Protein AF-A0A7Y9X1U3-F1 (afdb_monomer_lite)

pLDDT: mean 78.78, std 11.97, range [33.59, 93.62]

Organism: NCBI:txid1287877

Secondary structure (DSSP, 8-state):
------HHHHHHHHHHHHHHHHHHTT-HHHHHHHHHHHHHHHHTT------GGGSPPTTT---TTSPPPPBTTB--BTTB-GGGT--

Foldseek 3Di:
DDPPPDPLVVQLVVLVVQCVVCLQVVPPVSNVVSVVVCVVCVVVVHHSDDPLLAAQQPQARHGRNDFGDDDPPFDDDPRHTPSSRPD

Radius of gyration: 15.15 Å; chains: 1; bounding box: 37×27×40 Å

Sequence (87 aa):
MSESEPREERAKRAVRDVHRAATRHQDADLHEAAVEISRMAGELGHDPGSIEDWRRCPVCGAEPGALCIQVPGHDMVDGVHPERIRQ

Structure (mmCIF, N/CA/C/O backbone):
data_AF-A0A7Y9X1U3-F1
#
_entry.id   AF-A0A7Y9X1U3-F1
#
loop_
_atom_site.group_PDB
_atom_site.id
_atom_site.type_symbol
_atom_site.label_atom_id
_atom_site.label_alt_id
_atom_site.label_comp_id
_atom_site.label_asym_id
_atom_site.label_entity_id
_atom_site.label_seq_id
_atom_site.pdbx_PDB_ins_code
_atom_site.Cartn_x
_atom_site.Cartn_y
_atom_site.Cartn_z
_atom_site.occupancy
_atom_site.B_iso_or_equiv
_atom_site.auth_seq_id
_atom_site.auth_comp_id
_atom_site.auth_asym_id
_atom_site.auth_atom_id
_atom_site.pdbx_PDB_model_num
ATOM 1 N N . MET A 1 1 ? 30.087 17.080 -9.119 1.00 33.59 1 MET A N 1
ATOM 2 C CA . MET A 1 1 ? 29.163 17.172 -10.267 1.00 33.59 1 MET A CA 1
ATOM 3 C C . MET A 1 1 ? 28.490 15.820 -10.416 1.00 33.59 1 MET A C 1
ATOM 5 O O . MET A 1 1 ? 29.194 14.834 -10.548 1.00 33.59 1 MET A O 1
ATOM 9 N N . SER A 1 2 ? 27.165 15.836 -10.266 1.00 48.38 2 SER A N 1
ATOM 10 C CA . SER A 1 2 ? 26.140 14.784 -10.290 1.00 48.38 2 SER A CA 1
ATOM 11 C C . SER A 1 2 ? 26.522 13.351 -10.679 1.00 48.38 2 SER A C 1
ATOM 13 O O . SER A 1 2 ? 26.625 13.027 -11.859 1.00 48.38 2 SER A O 1
ATOM 15 N N . GLU A 1 3 ? 26.535 12.469 -9.679 1.00 46.69 3 GLU A N 1
ATOM 16 C CA . GLU A 1 3 ? 26.124 11.075 -9.848 1.00 46.69 3 GLU A CA 1
ATOM 17 C C . GLU A 1 3 ? 24.625 11.082 -10.159 1.00 46.69 3 GLU A C 1
ATOM 19 O O . GLU A 1 3 ? 23.776 11.271 -9.289 1.00 46.69 3 GLU A O 1
ATOM 24 N N . SER A 1 4 ? 24.282 10.991 -11.441 1.00 56.88 4 SER A N 1
ATOM 25 C CA . SER A 1 4 ? 22.908 10.734 -11.8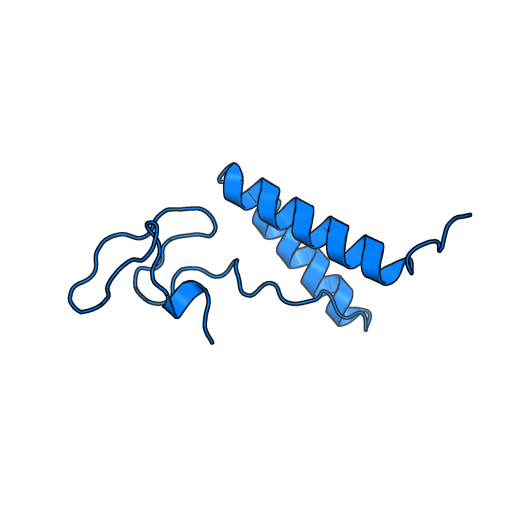50 1.00 56.88 4 SER A CA 1
ATOM 26 C C . SER A 1 4 ? 22.500 9.377 -11.290 1.00 56.88 4 SER A C 1
ATOM 28 O O . SER A 1 4 ? 23.036 8.355 -11.719 1.00 56.88 4 SER A O 1
ATOM 30 N N . GLU A 1 5 ? 21.577 9.373 -10.334 1.00 62.09 5 GLU A N 1
ATOM 31 C CA . GLU A 1 5 ? 21.017 8.141 -9.792 1.00 62.09 5 GLU A CA 1
ATOM 32 C C . GLU A 1 5 ? 20.526 7.224 -10.929 1.00 62.09 5 GLU A C 1
ATOM 34 O O . GLU A 1 5 ? 19.923 7.728 -11.892 1.00 62.09 5 GLU A O 1
ATOM 39 N N . PRO A 1 6 ? 20.767 5.900 -10.846 1.00 82.56 6 PRO A N 1
ATOM 40 C CA . PRO A 1 6 ? 20.252 4.951 -11.820 1.00 82.56 6 PRO A CA 1
ATOM 41 C C . PRO A 1 6 ? 18.752 5.165 -12.026 1.00 82.56 6 PRO A C 1
ATOM 43 O O . PRO A 1 6 ? 17.992 5.304 -11.068 1.00 82.56 6 PRO A O 1
ATOM 46 N N . ARG A 1 7 ? 18.311 5.205 -13.289 1.00 82.69 7 ARG A N 1
ATOM 47 C CA . ARG A 1 7 ? 16.901 5.469 -13.640 1.00 82.69 7 ARG A CA 1
ATOM 48 C C . ARG A 1 7 ? 15.936 4.527 -12.919 1.00 82.69 7 ARG A C 1
ATOM 50 O O . ARG A 1 7 ? 14.832 4.940 -12.582 1.00 82.69 7 ARG A O 1
ATOM 57 N N . GLU A 1 8 ? 16.380 3.300 -12.670 1.00 82.69 8 GLU A N 1
ATOM 58 C CA . GLU A 1 8 ? 15.644 2.283 -11.931 1.00 82.69 8 GLU A CA 1
ATOM 59 C C . GLU A 1 8 ? 15.423 2.676 -10.465 1.00 82.69 8 GLU A C 1
ATOM 61 O O . GLU A 1 8 ? 14.284 2.715 -10.019 1.00 82.69 8 GLU A O 1
ATOM 66 N N . GLU A 1 9 ? 16.464 3.085 -9.738 1.00 83.31 9 GLU A N 1
ATOM 67 C CA . GLU A 1 9 ? 16.328 3.537 -8.345 1.00 83.31 9 GLU A CA 1
ATOM 68 C C . GLU A 1 9 ? 15.442 4.779 -8.220 1.00 83.31 9 GLU A C 1
ATOM 70 O O . GLU A 1 9 ? 14.613 4.888 -7.308 1.00 83.31 9 GLU A O 1
ATOM 75 N N . ARG A 1 10 ? 15.514 5.674 -9.212 1.00 87.00 10 ARG A N 1
ATOM 76 C CA . ARG A 1 10 ? 14.622 6.830 -9.272 1.00 87.00 10 ARG A CA 1
ATOM 77 C C . ARG A 1 10 ? 13.167 6.412 -9.492 1.00 87.00 10 ARG A C 1
ATOM 79 O O . ARG A 1 10 ? 12.280 7.010 -8.884 1.00 87.00 10 ARG A O 1
ATOM 86 N N . ALA A 1 11 ? 12.920 5.404 -10.328 1.00 85.69 11 ALA A N 1
ATOM 87 C CA . ALA A 1 11 ? 11.586 4.852 -10.545 1.00 85.69 11 ALA A CA 1
ATOM 88 C C . ALA A 1 11 ? 11.053 4.165 -9.278 1.00 85.69 11 ALA A C 1
ATOM 90 O O . ALA A 1 11 ? 9.944 4.480 -8.849 1.00 85.69 11 ALA A O 1
ATOM 91 N N . LYS A 1 12 ? 11.867 3.330 -8.614 1.00 84.12 12 LYS A N 1
ATOM 92 C CA . LYS A 1 12 ? 11.514 2.700 -7.329 1.00 84.12 12 LYS A CA 1
ATOM 93 C C . LYS A 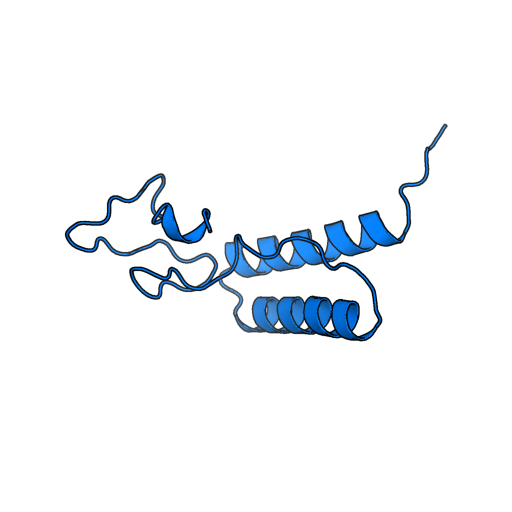1 12 ? 11.142 3.751 -6.288 1.00 84.12 12 LYS A C 1
ATOM 95 O O . LYS A 1 12 ? 10.114 3.641 -5.624 1.00 84.12 12 LYS A O 1
ATOM 100 N N . ARG A 1 13 ? 11.935 4.823 -6.168 1.00 85.62 13 ARG A N 1
ATOM 101 C CA . ARG A 1 13 ? 11.619 5.923 -5.248 1.00 85.62 13 ARG A CA 1
ATOM 102 C C . ARG A 1 13 ? 10.315 6.626 -5.600 1.00 85.62 13 ARG A C 1
ATOM 104 O O . ARG A 1 13 ? 9.520 6.842 -4.696 1.00 85.62 13 ARG A O 1
ATOM 111 N N . ALA A 1 14 ? 10.079 6.934 -6.872 1.00 87.88 14 ALA A N 1
ATOM 112 C CA . ALA A 1 14 ? 8.841 7.583 -7.290 1.00 87.88 14 ALA A CA 1
ATOM 113 C C . ALA A 1 14 ? 7.606 6.738 -6.935 1.00 87.88 14 ALA A C 1
ATOM 115 O O . ALA A 1 14 ? 6.640 7.269 -6.396 1.00 87.88 14 ALA A O 1
ATOM 116 N N . VAL A 1 15 ? 7.658 5.421 -7.157 1.00 85.94 15 VAL A N 1
ATOM 117 C CA . VAL A 1 15 ? 6.569 4.502 -6.785 1.00 85.94 15 VAL A CA 1
ATOM 118 C C . VAL A 1 15 ? 6.356 4.479 -5.267 1.00 85.94 15 VAL A C 1
ATOM 120 O O . VAL A 1 15 ? 5.219 4.586 -4.808 1.00 85.94 15 VAL A O 1
ATOM 123 N N . ARG A 1 16 ? 7.432 4.442 -4.467 1.00 82.12 16 ARG A N 1
ATOM 124 C CA . ARG A 1 16 ? 7.342 4.553 -2.996 1.00 82.12 16 ARG A CA 1
ATOM 125 C C . ARG A 1 16 ? 6.738 5.883 -2.537 1.00 82.12 16 ARG A C 1
ATOM 127 O O . ARG A 1 16 ? 5.968 5.901 -1.578 1.00 82.12 16 ARG A O 1
ATOM 134 N N . ASP A 1 17 ? 7.077 6.987 -3.198 1.00 85.00 17 ASP A N 1
ATOM 135 C CA . ASP A 1 17 ? 6.558 8.316 -2.859 1.00 85.00 17 ASP A CA 1
ATOM 136 C C . ASP A 1 17 ? 5.055 8.422 -3.155 1.00 85.00 17 ASP A C 1
ATOM 138 O O . ASP A 1 17 ? 4.312 8.976 -2.340 1.00 85.00 17 ASP A O 1
ATOM 142 N N . VAL A 1 18 ? 4.590 7.836 -4.266 1.00 85.12 18 VAL A N 1
ATOM 143 C CA . VAL A 1 18 ? 3.156 7.732 -4.589 1.00 85.12 18 VAL A CA 1
ATOM 144 C C . VAL A 1 18 ? 2.428 6.889 -3.541 1.00 85.12 18 VAL A C 1
ATOM 146 O O . VAL A 1 18 ? 1.439 7.358 -2.982 1.00 85.12 18 VAL A O 1
ATOM 149 N N . HIS A 1 19 ? 2.950 5.706 -3.194 1.00 78.50 19 HIS A N 1
ATOM 150 C CA . HIS A 1 19 ? 2.377 4.847 -2.143 1.00 78.50 19 HIS A CA 1
ATOM 151 C C . HIS A 1 19 ? 2.240 5.569 -0.800 1.00 78.50 19 HIS A C 1
ATOM 153 O O . HIS A 1 19 ? 1.193 5.515 -0.147 1.00 78.50 19 HIS A O 1
ATOM 159 N N . ARG A 1 20 ? 3.280 6.310 -0.402 1.00 75.31 20 ARG A N 1
ATOM 160 C CA .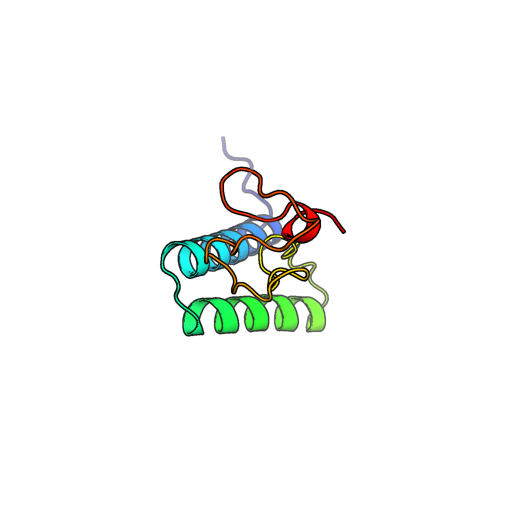 ARG A 1 20 ? 3.280 7.104 0.831 1.00 75.31 20 ARG A CA 1
ATOM 161 C C . ARG A 1 20 ? 2.247 8.226 0.789 1.00 75.31 20 ARG A C 1
ATOM 163 O O . ARG A 1 20 ? 1.585 8.486 1.794 1.00 75.31 20 ARG A O 1
ATOM 170 N N . ALA A 1 21 ? 2.125 8.915 -0.345 1.00 80.50 21 ALA A N 1
ATOM 171 C CA . ALA A 1 21 ? 1.154 9.987 -0.515 1.00 80.50 21 ALA A CA 1
ATOM 172 C C . ALA A 1 21 ? -0.285 9.457 -0.474 1.00 80.50 21 ALA A C 1
ATOM 174 O O . ALA A 1 21 ? -1.100 10.044 0.235 1.00 80.50 21 ALA A O 1
ATOM 175 N N . ALA A 1 22 ? -0.558 8.341 -1.158 1.00 77.19 22 ALA A N 1
ATOM 176 C CA . ALA A 1 22 ? -1.854 7.667 -1.155 1.00 77.19 22 ALA A CA 1
ATOM 177 C C . ALA A 1 22 ? -2.286 7.308 0.269 1.00 77.19 22 ALA A C 1
ATOM 179 O O . ALA A 1 22 ? -3.346 7.714 0.730 1.00 77.19 22 ALA A O 1
ATOM 180 N N . THR A 1 23 ? -1.390 6.668 1.017 1.00 69.38 23 THR A N 1
ATOM 181 C CA . THR A 1 23 ? -1.594 6.330 2.429 1.00 69.38 23 THR A CA 1
ATOM 182 C C . THR A 1 23 ? -1.879 7.560 3.284 1.00 69.38 23 THR A C 1
ATOM 184 O O . THR A 1 23 ? -2.860 7.584 4.025 1.00 69.38 23 THR A O 1
ATOM 187 N N . ARG A 1 24 ? -1.017 8.585 3.219 1.00 70.25 24 ARG A N 1
ATOM 188 C CA . ARG A 1 24 ? -1.153 9.789 4.055 1.00 70.25 24 ARG A CA 1
ATOM 189 C C . ARG A 1 24 ? -2.504 10.472 3.849 1.00 70.25 24 ARG A C 1
ATOM 191 O O . ARG A 1 24 ? -3.030 11.061 4.787 1.00 70.25 24 ARG A O 1
ATOM 198 N N . HIS A 1 25 ? -3.023 10.412 2.628 1.00 76.56 25 HIS A N 1
ATOM 199 C CA . HIS A 1 25 ? -4.285 11.035 2.245 1.00 76.56 25 HIS A CA 1
ATOM 200 C C . HIS A 1 25 ? -5.470 10.064 2.244 1.00 76.56 25 HIS A C 1
ATOM 202 O O . HIS A 1 25 ? -6.568 10.476 1.891 1.00 76.56 25 HIS A O 1
ATOM 208 N N . GLN A 1 26 ? -5.265 8.810 2.665 1.00 68.06 26 GLN A N 1
ATOM 209 C CA . GLN A 1 26 ? -6.276 7.745 2.659 1.00 68.06 26 GLN A CA 1
ATOM 210 C C . GLN A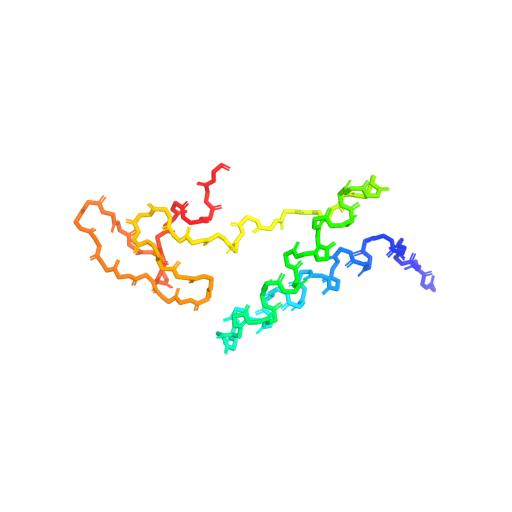 1 26 ? -6.947 7.562 1.284 1.00 68.06 26 GLN A C 1
ATOM 212 O O . GLN A 1 26 ? -8.140 7.281 1.187 1.00 68.06 26 GLN A O 1
ATOM 217 N N . ASP A 1 27 ? -6.169 7.738 0.218 1.00 78.69 27 ASP A N 1
ATOM 218 C CA . ASP A 1 27 ? -6.617 7.645 -1.167 1.00 78.69 27 ASP A CA 1
ATOM 219 C C . ASP A 1 27 ? -6.474 6.197 -1.654 1.00 78.69 27 ASP A C 1
ATOM 221 O O . ASP A 1 27 ? -5.385 5.741 -2.018 1.00 78.69 27 ASP A O 1
ATOM 225 N N . ALA A 1 28 ? -7.582 5.458 -1.579 1.00 72.94 28 ALA A N 1
ATOM 226 C CA . ALA A 1 28 ? -7.633 4.045 -1.940 1.00 72.94 28 ALA A CA 1
ATOM 227 C C . ALA A 1 28 ? -7.344 3.818 -3.432 1.00 72.94 28 ALA A C 1
ATOM 229 O O . ALA A 1 28 ? -6.595 2.900 -3.765 1.00 72.94 28 ALA A O 1
ATOM 230 N N . ASP A 1 29 ? -7.863 4.684 -4.305 1.00 84.31 29 ASP A N 1
ATOM 231 C CA . ASP A 1 29 ? -7.688 4.575 -5.756 1.00 84.31 29 ASP A CA 1
ATOM 232 C C . ASP A 1 29 ? -6.215 4.792 -6.134 1.00 84.31 29 ASP A C 1
ATOM 234 O O . ASP A 1 29 ? -5.636 4.041 -6.924 1.00 84.31 29 ASP A O 1
ATOM 238 N N . LEU A 1 30 ? -5.562 5.788 -5.522 1.00 83.69 30 LEU A N 1
ATOM 239 C CA . LEU A 1 30 ? -4.139 6.039 -5.744 1.00 83.69 30 LEU A CA 1
ATOM 240 C C . LEU A 1 30 ? -3.263 4.908 -5.191 1.00 83.69 30 LEU A C 1
ATOM 242 O O . LEU A 1 30 ? -2.217 4.597 -5.768 1.00 83.69 30 LEU A O 1
ATOM 246 N N . HIS A 1 31 ? -3.676 4.292 -4.083 1.00 76.94 31 HIS A N 1
ATOM 247 C CA . HIS A 1 31 ? -2.976 3.141 -3.529 1.00 76.94 31 HIS A CA 1
ATOM 248 C C . HIS A 1 31 ? -3.066 1.933 -4.469 1.00 76.94 31 HIS A C 1
ATOM 250 O O . HIS A 1 31 ? -2.035 1.333 -4.778 1.00 76.94 31 HIS A O 1
ATOM 256 N N . GLU A 1 32 ? -4.260 1.617 -4.974 1.00 81.69 32 GLU A N 1
ATOM 257 C CA . GLU A 1 32 ? -4.473 0.521 -5.923 1.00 81.69 32 GLU A CA 1
ATOM 258 C C . GLU A 1 32 ? -3.658 0.728 -7.205 1.00 81.69 32 GLU A C 1
ATOM 260 O O . GLU A 1 32 ? -2.893 -0.157 -7.597 1.00 81.69 32 GLU A O 1
ATOM 265 N N . ALA A 1 33 ? -3.689 1.934 -7.778 1.00 88.31 33 ALA A N 1
ATOM 266 C CA . ALA A 1 33 ? -2.875 2.275 -8.943 1.00 88.31 33 ALA A CA 1
ATOM 267 C C . ALA A 1 33 ? -1.370 2.069 -8.685 1.00 88.31 33 ALA A C 1
ATOM 269 O O . ALA A 1 33 ? -0.639 1.558 -9.536 1.00 88.31 33 ALA A O 1
ATOM 270 N N . ALA A 1 34 ? -0.881 2.436 -7.498 1.00 84.00 34 ALA A N 1
ATOM 271 C CA . ALA A 1 34 ? 0.518 2.251 -7.138 1.00 84.00 34 ALA A CA 1
ATOM 272 C C . ALA A 1 34 ? 0.888 0.765 -6.942 1.00 84.00 34 ALA A C 1
ATOM 274 O O . ALA A 1 34 ? 2.011 0.371 -7.271 1.00 84.00 34 ALA A O 1
ATOM 275 N N . VAL A 1 35 ? -0.032 -0.075 -6.447 1.00 82.38 35 VAL A N 1
ATOM 276 C CA . VAL A 1 35 ? 0.145 -1.540 -6.387 1.00 82.38 35 VAL A CA 1
ATOM 277 C C . VAL A 1 35 ? 0.221 -2.129 -7.796 1.00 82.38 35 VAL A C 1
ATOM 279 O O . VAL A 1 35 ? 1.124 -2.922 -8.077 1.00 82.38 35 VAL A O 1
ATOM 282 N N . GLU A 1 36 ? -0.679 -1.727 -8.695 1.00 87.81 36 GLU A N 1
ATOM 283 C CA . GLU A 1 36 ? -0.682 -2.193 -10.085 1.00 87.81 36 GLU A CA 1
ATOM 284 C C . GLU A 1 36 ? 0.617 -1.832 -10.810 1.00 87.81 36 GLU A C 1
ATOM 286 O O . GLU A 1 36 ? 1.201 -2.683 -11.483 1.00 87.81 36 GLU A O 1
ATOM 291 N N . ILE A 1 37 ? 1.130 -0.610 -10.618 1.00 88.00 37 ILE A N 1
ATOM 292 C CA . ILE A 1 37 ? 2.425 -0.187 -11.172 1.00 88.00 37 ILE A CA 1
ATOM 293 C C . ILE A 1 37 ? 3.553 -1.103 -10.689 1.00 88.00 37 ILE A C 1
ATOM 295 O O . ILE A 1 37 ? 4.352 -1.574 -11.501 1.00 88.00 37 ILE A O 1
ATOM 299 N N . SER A 1 38 ? 3.620 -1.386 -9.386 1.00 84.94 38 SER A N 1
ATOM 300 C CA . SER A 1 38 ? 4.640 -2.279 -8.833 1.00 84.94 38 SER A CA 1
ATOM 301 C C . SER A 1 38 ? 4.528 -3.705 -9.372 1.00 84.94 38 SER A C 1
ATOM 303 O O . SER A 1 38 ? 5.545 -4.332 -9.669 1.00 84.94 38 SER A O 1
ATOM 305 N N . ARG A 1 39 ? 3.304 -4.217 -9.532 1.00 86.00 39 ARG A N 1
ATOM 306 C CA . ARG A 1 39 ? 3.055 -5.542 -10.104 1.00 86.00 39 ARG A CA 1
ATOM 307 C C . ARG A 1 39 ? 3.510 -5.617 -11.560 1.00 86.00 39 ARG A C 1
ATOM 309 O O . ARG A 1 39 ? 4.254 -6.530 -11.905 1.00 86.00 39 ARG A O 1
ATOM 316 N N . MET A 1 40 ? 3.115 -4.649 -12.387 1.00 89.75 40 MET A N 1
ATOM 317 C CA . MET A 1 40 ? 3.528 -4.580 -13.793 1.00 89.75 40 MET A CA 1
ATOM 318 C C . MET A 1 40 ? 5.049 -4.466 -13.927 1.00 89.75 40 MET A C 1
ATOM 320 O O . MET A 1 40 ? 5.638 -5.110 -14.790 1.00 89.75 40 MET A O 1
ATOM 324 N N . ALA A 1 41 ? 5.709 -3.698 -13.054 1.00 87.00 41 ALA A N 1
ATOM 325 C CA . ALA A 1 41 ? 7.168 -3.634 -13.018 1.00 87.00 41 ALA A CA 1
ATOM 326 C C . ALA A 1 41 ? 7.791 -5.019 -12.759 1.00 87.00 41 ALA A C 1
ATOM 328 O O . ALA A 1 41 ? 8.711 -5.409 -13.477 1.00 87.00 41 ALA A O 1
ATOM 329 N N . GLY A 1 42 ? 7.240 -5.786 -11.812 1.00 86.50 42 GLY A N 1
ATOM 330 C CA . GLY A 1 42 ? 7.641 -7.172 -11.552 1.00 86.50 42 GLY A CA 1
ATOM 331 C C . GLY A 1 42 ? 7.426 -8.104 -12.749 1.00 86.50 42 GLY A C 1
ATOM 332 O O . GLY A 1 42 ? 8.323 -8.865 -13.106 1.00 86.50 42 GLY A O 1
ATOM 333 N N . GLU A 1 43 ? 6.274 -8.008 -13.417 1.00 89.75 43 GLU A N 1
ATOM 334 C CA . GLU A 1 43 ? 5.964 -8.777 -14.635 1.00 89.75 43 GLU A CA 1
ATOM 335 C C . GLU A 1 43 ? 6.918 -8.442 -15.801 1.00 89.75 43 GLU A C 1
ATOM 337 O O . GLU A 1 43 ? 7.212 -9.302 -16.631 1.00 89.75 43 GLU A O 1
ATOM 342 N N . LEU A 1 44 ? 7.462 -7.221 -15.831 1.00 89.06 44 LEU A N 1
ATOM 343 C CA . LEU A 1 44 ? 8.484 -6.771 -16.783 1.00 89.06 44 LEU A CA 1
ATOM 344 C C . LEU A 1 44 ? 9.925 -7.126 -16.364 1.00 89.06 44 LEU A C 1
ATOM 346 O O . LEU A 1 44 ? 10.866 -6.813 -17.094 1.00 89.06 44 LEU A O 1
ATOM 350 N N . GLY A 1 45 ? 10.115 -7.785 -15.217 1.00 86.69 45 GLY A N 1
ATOM 351 C CA . GLY A 1 45 ? 11.427 -8.198 -14.714 1.00 86.69 45 GLY A CA 1
ATOM 352 C C . GLY A 1 45 ? 12.188 -7.116 -13.943 1.00 86.69 45 GLY A C 1
ATOM 353 O O . GLY A 1 45 ? 13.390 -7.261 -13.724 1.00 86.69 45 GLY A O 1
ATOM 354 N N . HIS A 1 46 ? 11.515 -6.040 -13.530 1.00 85.94 46 HIS A N 1
ATOM 355 C CA . HIS A 1 46 ? 12.075 -5.032 -12.633 1.00 85.94 46 HIS A CA 1
ATOM 356 C C . HIS A 1 46 ? 11.745 -5.357 -11.176 1.00 85.94 46 HIS A C 1
ATOM 358 O O . HIS A 1 46 ? 10.661 -5.843 -10.869 1.00 85.94 46 HIS A O 1
ATOM 364 N N . ASP A 1 47 ? 12.658 -5.035 -10.264 1.00 82.19 47 ASP A N 1
ATOM 365 C CA . ASP A 1 47 ? 12.392 -5.095 -8.828 1.00 82.19 47 ASP A CA 1
ATOM 366 C C . ASP A 1 47 ? 11.689 -3.797 -8.377 1.00 82.19 47 ASP A C 1
ATOM 368 O O . ASP A 1 47 ? 12.323 -2.739 -8.369 1.00 82.19 47 ASP A O 1
ATOM 372 N N . PRO A 1 48 ? 10.397 -3.818 -8.000 1.00 72.88 48 PRO A N 1
ATOM 373 C CA . PRO A 1 48 ? 9.700 -2.619 -7.535 1.00 72.88 48 PRO A CA 1
ATOM 374 C C . PRO A 1 48 ? 10.150 -2.157 -6.135 1.00 72.88 48 PRO A C 1
ATOM 376 O O . PRO A 1 48 ? 9.775 -1.061 -5.711 1.00 72.88 48 PRO A O 1
ATOM 379 N N . GLY A 1 49 ? 10.960 -2.952 -5.424 1.00 71.44 49 GLY A N 1
ATOM 380 C CA . GLY A 1 49 ? 11.324 -2.739 -4.027 1.00 71.44 49 GLY A CA 1
ATOM 381 C C . GLY A 1 49 ? 10.232 -3.185 -3.046 1.00 71.44 49 GLY A C 1
ATOM 382 O O . GLY A 1 49 ? 9.130 -3.575 -3.435 1.00 71.44 49 GLY A O 1
ATOM 383 N N . SER A 1 50 ? 10.535 -3.134 -1.745 1.00 65.44 50 SER A N 1
ATOM 384 C CA . SER A 1 50 ? 9.596 -3.531 -0.693 1.00 65.44 50 SER A CA 1
ATOM 385 C C . SER A 1 50 ? 8.398 -2.574 -0.605 1.00 65.44 50 SER A C 1
ATOM 387 O O . SER A 1 50 ? 8.539 -1.365 -0.423 1.00 65.44 50 SER A O 1
ATOM 389 N N . ILE A 1 51 ? 7.194 -3.146 -0.702 1.00 63.62 51 ILE A N 1
ATOM 390 C CA . ILE A 1 51 ? 5.893 -2.478 -0.486 1.00 63.62 51 ILE A CA 1
ATOM 391 C C . ILE A 1 51 ? 5.355 -2.841 0.916 1.00 63.62 51 ILE A C 1
ATOM 393 O O . ILE A 1 51 ? 4.184 -2.665 1.231 1.00 63.62 51 ILE A O 1
ATOM 397 N N . GLU A 1 52 ? 6.193 -3.423 1.774 1.00 55.00 52 GLU A N 1
ATOM 398 C CA . GLU A 1 52 ? 5.745 -4.141 2.970 1.00 55.00 52 GLU A CA 1
ATOM 399 C C . GLU A 1 52 ? 5.062 -3.251 4.011 1.00 55.00 52 GLU A C 1
ATOM 401 O O . GLU A 1 52 ? 4.182 -3.741 4.715 1.00 55.00 52 GLU A O 1
ATOM 406 N N . ASP A 1 53 ? 5.351 -1.947 4.004 1.00 54.50 53 ASP A N 1
ATOM 407 C CA . ASP A 1 53 ? 4.695 -0.935 4.843 1.00 54.50 53 ASP A CA 1
ATOM 408 C C . ASP A 1 53 ? 3.192 -0.747 4.530 1.00 54.50 53 ASP A C 1
ATOM 410 O O . ASP A 1 53 ? 2.472 -0.067 5.267 1.00 54.50 53 ASP A O 1
ATOM 414 N N . TRP A 1 54 ? 2.693 -1.335 3.437 1.00 61.19 54 TRP A N 1
ATOM 415 C CA . TRP A 1 54 ? 1.425 -0.945 2.815 1.00 61.19 54 TRP A CA 1
ATOM 416 C C . TRP A 1 54 ? 0.429 -2.099 2.656 1.00 61.19 54 TRP A C 1
ATOM 418 O O . TRP A 1 54 ? -0.441 -2.060 1.793 1.00 61.19 54 TRP A O 1
ATOM 428 N N . ARG A 1 55 ? 0.527 -3.136 3.497 1.00 63.47 55 ARG A N 1
ATOM 429 C CA . ARG A 1 55 ? -0.499 -4.186 3.619 1.00 63.47 55 ARG A CA 1
ATOM 430 C C . ARG A 1 55 ? -1.583 -3.770 4.620 1.00 63.47 55 ARG A C 1
ATOM 432 O O . ARG A 1 55 ? -1.323 -2.998 5.553 1.00 63.47 55 ARG A O 1
ATOM 439 N N . ARG A 1 56 ? -2.799 -4.318 4.466 1.00 76.44 56 ARG A N 1
ATOM 440 C CA . ARG A 1 56 ? -3.776 -4.319 5.567 1.00 76.44 56 ARG A CA 1
ATOM 441 C C . ARG A 1 56 ? -3.112 -4.900 6.800 1.00 76.44 56 ARG A C 1
ATOM 443 O O . ARG A 1 56 ? -2.379 -5.885 6.703 1.00 76.44 56 ARG A O 1
ATOM 450 N N . CYS A 1 57 ? -3.390 -4.312 7.955 1.00 84.25 57 CYS A N 1
ATOM 451 C CA . CYS A 1 57 ? -2.899 -4.862 9.203 1.00 84.25 57 CYS A CA 1
ATOM 452 C C . CYS A 1 57 ? -3.386 -6.318 9.341 1.00 84.25 57 CYS A C 1
ATOM 454 O O . CYS A 1 57 ? -4.599 -6.538 9.339 1.00 84.25 57 CYS A O 1
ATOM 456 N N . PRO A 1 58 ? -2.490 -7.311 9.486 1.00 84.00 58 PRO A N 1
ATOM 457 C CA . PRO A 1 58 ? -2.901 -8.711 9.591 1.00 84.00 58 PRO A CA 1
ATOM 458 C C . PRO A 1 58 ? -3.652 -9.010 10.898 1.00 84.00 58 PRO A C 1
ATOM 460 O O . PRO A 1 58 ? -4.335 -10.023 10.989 1.00 84.00 58 PRO A O 1
ATOM 463 N N . VAL A 1 59 ? -3.545 -8.124 11.894 1.00 90.12 59 VAL A N 1
ATOM 464 C CA . VAL A 1 59 ? -4.196 -8.257 13.204 1.00 90.12 59 VAL A CA 1
ATOM 465 C C . VAL A 1 59 ? -5.636 -7.743 13.174 1.00 90.12 59 VAL A C 1
ATOM 467 O O . VAL A 1 59 ? -6.549 -8.428 13.620 1.00 90.12 59 VAL A O 1
ATOM 470 N N . CYS A 1 60 ? -5.857 -6.529 12.661 1.00 90.12 60 CYS A N 1
ATOM 471 C CA . CYS A 1 60 ? -7.159 -5.856 12.756 1.00 90.12 60 CYS A CA 1
ATOM 472 C C . CYS A 1 60 ? -7.793 -5.489 11.411 1.00 90.12 60 CYS A C 1
ATOM 474 O O . CYS A 1 60 ? -8.869 -4.900 11.382 1.00 90.12 60 CYS A O 1
ATOM 476 N N . GLY A 1 61 ? -7.131 -5.796 10.296 1.00 85.38 61 GLY A N 1
ATOM 477 C CA . GLY A 1 61 ? -7.613 -5.479 8.953 1.00 85.38 61 GLY A CA 1
ATOM 478 C C . GLY A 1 61 ? -7.538 -3.999 8.577 1.00 85.38 61 GLY A C 1
ATOM 479 O O . GLY A 1 61 ? -8.002 -3.648 7.498 1.00 85.38 61 GLY A O 1
ATOM 480 N N . ALA A 1 62 ? -6.959 -3.137 9.425 1.00 84.00 62 ALA A N 1
ATOM 481 C CA . ALA A 1 62 ? -6.839 -1.707 9.145 1.00 84.00 62 ALA A CA 1
ATOM 482 C C . ALA A 1 62 ? -6.134 -1.457 7.805 1.00 84.00 62 ALA A C 1
ATOM 484 O O . ALA A 1 62 ? -5.039 -1.978 7.563 1.00 84.00 62 ALA A O 1
ATOM 485 N N . GLU A 1 63 ? -6.771 -0.652 6.956 1.00 75.69 63 GLU A N 1
ATOM 486 C CA . GLU A 1 63 ? -6.282 -0.325 5.617 1.00 75.69 63 GLU A CA 1
ATOM 487 C C . GLU A 1 63 ? -4.958 0.460 5.661 1.00 75.69 63 GLU A C 1
ATOM 489 O O . GLU A 1 63 ? -4.689 1.161 6.649 1.00 75.69 63 GLU A O 1
ATOM 494 N N . PRO A 1 64 ? -4.115 0.366 4.613 1.00 70.56 64 PRO A N 1
ATOM 495 C CA . PRO A 1 64 ? -2.954 1.236 4.373 1.00 70.56 64 PRO A CA 1
ATOM 496 C C . PRO A 1 64 ? -3.232 2.700 4.749 1.00 70.56 64 PRO A C 1
ATOM 498 O O . PRO A 1 64 ? -4.165 3.317 4.251 1.00 70.56 64 PRO A O 1
ATOM 501 N N . GLY A 1 65 ? -2.469 3.240 5.705 1.00 68.25 65 GLY A N 1
ATOM 502 C CA . GLY A 1 65 ? -2.620 4.621 6.184 1.00 68.25 65 GLY A CA 1
ATOM 503 C C . GLY A 1 65 ? -3.667 4.899 7.253 1.00 68.25 65 GLY A C 1
ATOM 504 O O . GLY A 1 65 ? -3.617 5.956 7.877 1.00 68.25 65 GLY A O 1
ATOM 505 N N . ALA A 1 66 ? -4.561 3.957 7.544 1.00 75.50 66 ALA A N 1
ATOM 506 C CA . ALA A 1 66 ? -5.410 4.042 8.725 1.00 75.50 66 ALA A CA 1
ATOM 507 C C . ALA A 1 66 ? -4.634 3.660 9.998 1.00 75.50 66 ALA A C 1
ATOM 509 O O . ALA A 1 66 ? -3.752 2.791 9.971 1.00 75.50 66 ALA A O 1
ATOM 510 N N . LEU A 1 67 ? -5.005 4.270 11.127 1.00 82.06 67 LEU A N 1
ATOM 511 C CA . LEU A 1 67 ? -4.582 3.800 12.445 1.00 82.06 67 LEU A CA 1
ATOM 512 C C . LEU A 1 67 ? -5.221 2.441 12.741 1.00 82.06 67 LEU A C 1
ATOM 514 O O . LEU A 1 67 ? -6.326 2.138 12.286 1.00 82.06 67 LEU A O 1
ATOM 518 N N . CYS A 1 68 ? -4.513 1.615 13.503 1.00 87.19 68 CYS A N 1
ATOM 519 C CA . CYS A 1 68 ? -5.057 0.349 13.967 1.00 87.19 68 CYS A CA 1
ATOM 520 C C . CYS A 1 68 ? -6.075 0.579 15.092 1.00 87.19 68 CYS A C 1
ATOM 522 O O . CYS A 1 68 ? -5.998 1.552 15.841 1.00 87.19 68 CYS A O 1
ATOM 524 N N . ILE A 1 69 ? -7.028 -0.344 15.214 1.00 91.38 69 ILE A N 1
ATOM 525 C CA . ILE A 1 69 ? -7.868 -0.458 16.409 1.00 91.38 69 ILE A CA 1
ATOM 526 C C . ILE A 1 69 ? -7.190 -1.376 17.423 1.00 91.38 69 ILE A C 1
ATOM 528 O O . ILE A 1 69 ? -6.499 -2.314 17.029 1.00 91.38 69 ILE A O 1
ATOM 532 N N . GLN A 1 70 ? -7.423 -1.136 18.712 1.00 91.69 70 GLN A N 1
ATOM 533 C CA . GLN A 1 70 ? -6.880 -1.991 19.763 1.00 91.69 70 GLN A CA 1
ATOM 534 C C . GLN A 1 70 ? -7.534 -3.377 19.721 1.00 91.69 70 GLN A C 1
ATOM 536 O O . GLN A 1 70 ? -8.759 -3.490 19.809 1.00 91.69 70 GLN A O 1
ATOM 541 N N . VAL A 1 71 ? -6.715 -4.424 19.614 1.00 93.62 71 VAL A N 1
ATOM 542 C CA . VAL A 1 71 ? -7.147 -5.827 19.644 1.00 93.62 71 VAL A CA 1
ATOM 543 C C . VAL A 1 71 ? -6.528 -6.502 20.874 1.00 93.62 71 VAL A C 1
ATOM 545 O O . VAL A 1 71 ? -5.332 -6.339 21.109 1.00 93.62 71 VAL A O 1
ATOM 548 N N . PRO A 1 72 ? -7.296 -7.249 21.691 1.00 92.88 72 PRO A N 1
ATOM 549 C CA . PRO A 1 72 ? -6.741 -7.937 22.855 1.00 92.88 72 PRO A CA 1
ATOM 550 C C . PRO A 1 72 ? -5.551 -8.833 22.487 1.00 92.88 72 PRO A C 1
ATOM 552 O O . PRO A 1 72 ? -5.650 -9.649 21.575 1.00 92.88 72 PRO A O 1
ATOM 555 N N . GLY A 1 73 ? -4.442 -8.693 23.219 1.00 91.81 73 GLY A N 1
ATOM 556 C CA . GLY A 1 73 ? -3.216 -9.463 22.982 1.00 91.81 73 GLY A CA 1
ATOM 557 C C . GLY A 1 73 ? -2.281 -8.887 21.915 1.00 91.81 73 GLY A C 1
ATOM 558 O O . GLY A 1 73 ? -1.226 -9.471 21.689 1.00 91.81 73 GLY A O 1
ATOM 559 N N . HIS A 1 74 ? -2.630 -7.753 21.302 1.00 89.06 74 HIS A N 1
ATOM 560 C CA . HIS A 1 74 ? -1.789 -7.065 20.327 1.00 89.06 74 HIS A CA 1
ATOM 561 C C . HIS A 1 74 ? -1.619 -5.593 20.707 1.00 89.06 74 HIS A C 1
ATOM 563 O O . HIS A 1 74 ? -2.555 -4.796 20.624 1.00 89.06 74 HIS A O 1
ATOM 569 N N . ASP A 1 75 ? -0.406 -5.235 21.122 1.00 91.69 75 ASP A N 1
ATOM 570 C CA . ASP A 1 75 ? -0.070 -3.859 21.474 1.00 91.69 75 ASP A CA 1
ATOM 571 C C . ASP A 1 75 ? 0.197 -3.019 20.220 1.00 91.69 75 ASP A C 1
ATOM 573 O O . ASP A 1 75 ? 0.782 -3.482 19.239 1.00 91.69 75 ASP A O 1
ATOM 577 N N . MET A 1 76 ? -0.210 -1.750 20.264 1.00 90.69 76 MET A N 1
ATOM 578 C CA . MET A 1 76 ? 0.072 -0.781 19.206 1.00 90.69 76 MET A CA 1
ATOM 579 C C . MET A 1 76 ? 1.285 0.078 19.569 1.00 90.69 76 MET A C 1
ATOM 581 O O . MET A 1 76 ? 1.427 0.525 20.706 1.00 90.69 76 MET A O 1
ATOM 585 N N . VAL A 1 77 ? 2.121 0.374 18.576 1.00 84.25 77 VAL A N 1
ATOM 586 C CA . VAL A 1 77 ? 3.228 1.334 18.665 1.00 84.25 77 VAL A CA 1
ATOM 587 C C . VAL A 1 77 ? 2.932 2.461 17.684 1.00 84.25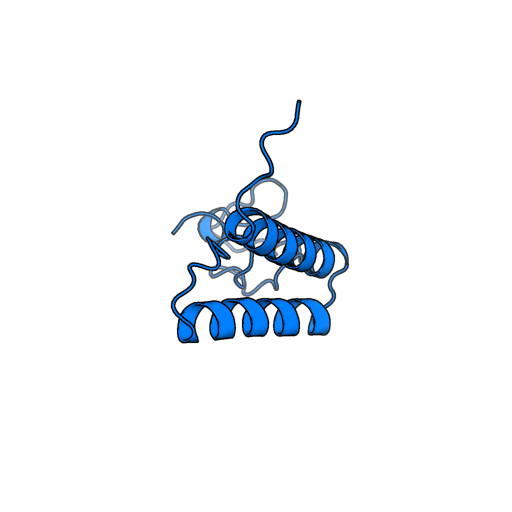 77 VAL A C 1
ATOM 589 O O . VAL A 1 77 ? 2.651 2.201 16.518 1.00 84.25 77 VAL A O 1
ATOM 592 N N . ASP A 1 78 ? 2.913 3.704 18.170 1.00 82.44 78 ASP A N 1
ATOM 593 C CA . ASP A 1 78 ? 2.574 4.894 17.373 1.00 82.44 78 ASP A CA 1
ATOM 594 C C . ASP A 1 78 ? 1.241 4.769 16.602 1.00 82.44 78 ASP A C 1
ATOM 596 O O . ASP A 1 78 ? 1.076 5.268 15.490 1.00 82.44 78 ASP A O 1
ATOM 600 N N . GLY A 1 79 ? 0.264 4.079 17.203 1.00 80.06 79 GLY A N 1
ATOM 601 C CA . GLY A 1 79 ? -1.073 3.894 16.633 1.00 80.06 79 GLY A CA 1
ATOM 602 C C . GLY A 1 79 ? -1.179 2.814 15.545 1.00 80.06 79 GLY A C 1
ATOM 603 O O . GLY A 1 79 ? -2.204 2.741 14.863 1.00 80.06 79 GLY A O 1
ATOM 604 N N . VAL A 1 80 ? -0.164 1.956 15.382 1.00 84.69 80 VAL A N 1
ATOM 605 C CA . VAL A 1 80 ? -0.193 0.798 14.471 1.00 84.69 80 VAL A CA 1
ATOM 606 C C . VAL A 1 80 ? 0.310 -0.487 15.139 1.00 84.69 80 VAL A C 1
ATOM 608 O O . VAL A 1 80 ? 1.157 -0.446 16.026 1.00 84.69 80 VAL A O 1
ATOM 611 N N . HIS A 1 81 ? -0.198 -1.648 14.715 1.00 88.94 81 HIS A N 1
ATOM 612 C CA . HIS A 1 81 ? 0.326 -2.944 15.165 1.00 88.94 81 HIS A CA 1
ATOM 613 C C . HIS A 1 81 ? 1.708 -3.232 14.540 1.00 88.94 81 HIS A C 1
ATOM 615 O O . HIS A 1 81 ? 1.844 -3.105 13.317 1.00 88.94 81 HIS A O 1
ATOM 621 N N . PRO A 1 82 ? 2.722 -3.657 15.317 1.00 84.75 82 PRO A N 1
ATOM 622 C CA . PRO A 1 82 ? 4.060 -3.996 14.816 1.00 84.75 82 PRO A CA 1
ATOM 623 C C . PRO A 1 82 ? 4.096 -5.043 13.691 1.00 84.75 82 PRO A C 1
ATOM 625 O O . PRO A 1 82 ? 4.952 -4.979 12.809 1.00 84.75 82 PRO A O 1
ATOM 628 N N . GLU A 1 83 ? 3.160 -5.989 13.701 1.00 84.31 83 GLU A N 1
ATOM 629 C CA . GLU A 1 83 ? 2.990 -7.078 12.728 1.00 84.31 83 GLU A CA 1
ATOM 630 C C . GLU A 1 83 ? 2.589 -6.571 11.339 1.00 84.31 83 GLU A C 1
ATOM 632 O O . GLU A 1 83 ? 2.670 -7.295 10.349 1.00 84.31 83 GLU A O 1
ATOM 637 N N . ARG A 1 84 ? 2.159 -5.309 11.248 1.00 75.94 84 ARG A N 1
ATOM 638 C CA . ARG A 1 84 ? 1.952 -4.623 9.974 1.00 75.94 84 ARG A CA 1
ATOM 639 C C . ARG A 1 84 ? 3.270 -4.333 9.248 1.00 75.94 84 ARG A C 1
ATOM 6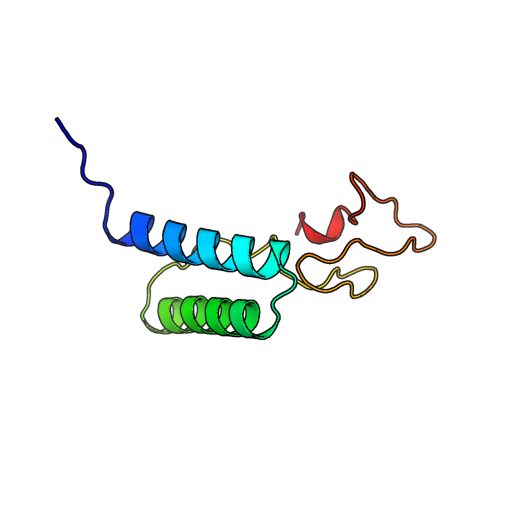41 O O . ARG A 1 84 ? 3.255 -4.232 8.031 1.00 75.94 84 ARG A O 1
ATOM 648 N N . ILE A 1 85 ? 4.373 -4.189 9.988 1.00 66.81 85 ILE A N 1
ATOM 649 C CA . ILE A 1 85 ? 5.666 -3.687 9.490 1.00 66.81 85 ILE A CA 1
ATOM 650 C C . ILE A 1 85 ? 6.749 -4.784 9.486 1.00 66.81 85 ILE A C 1
ATOM 652 O O . ILE A 1 85 ? 7.753 -4.659 8.796 1.00 66.81 85 ILE A O 1
ATOM 656 N N . ARG A 1 86 ? 6.581 -5.857 10.273 1.00 56.25 86 ARG A N 1
ATOM 657 C CA . ARG A 1 86 ? 7.547 -6.962 10.390 1.00 56.25 86 ARG A CA 1
ATOM 658 C C . ARG A 1 86 ? 6.936 -8.269 9.876 1.00 56.25 86 ARG A C 1
ATOM 660 O O . ARG A 1 86 ? 6.104 -8.844 10.576 1.00 56.25 86 ARG A O 1
ATOM 667 N N . GLN A 1 87 ? 7.365 -8.743 8.704 1.00 51.41 87 GLN A N 1
ATOM 668 C CA . GLN A 1 87 ? 7.253 -10.148 8.282 1.00 51.41 87 GLN A CA 1
ATOM 669 C C . GLN A 1 87 ? 8.581 -10.632 7.712 1.00 51.41 87 GLN A C 1
ATOM 671 O O . GLN A 1 87 ? 9.276 -9.801 7.094 1.00 51.41 87 GLN A O 1
#